Protein AF-A0A526R5G5-F1 (afdb_monomer_lite)

Sequence (79 aa):
MLTKNQLCALEKLEAASGPLSAYMLLDQLRERGFRAPLQVYRALDTLVKSGFVHRLESLNSFVACAEPHDHSHSMTAFA

Secondary structure (DSSP, 8-state):
---HHHHHHHHHHHS-SS-EEHHHHHHHHGGGT---HHHHHHHHHHHHHTTSEEEEGGGTEEEE--SSS----------

Radius of gyration: 12.05 Å; chains: 1; bounding box: 32×26×34 Å

Structure (mmCIF, N/CA/C/O backbone):
data_AF-A0A526R5G5-F1
#
_entry.id   AF-A0A526R5G5-F1
#
loop_
_atom_site.group_PDB
_atom_site.id
_atom_site.type_symbol
_atom_site.label_atom_id
_atom_site.label_alt_id
_atom_site.label_comp_id
_atom_site.label_asym_id
_atom_site.label_entity_id
_atom_site.label_seq_id
_atom_site.pdbx_PDB_ins_code
_atom_site.Cartn_x
_atom_site.Cartn_y
_atom_site.Cartn_z
_atom_site.occupancy
_atom_site.B_iso_or_equiv
_atom_site.auth_seq_id
_atom_site.auth_comp_id
_atom_site.auth_asym_id
_atom_site.auth_atom_id
_atom_site.pdbx_PDB_model_num
ATOM 1 N N . MET A 1 1 ? 5.225 -6.432 15.154 1.00 72.00 1 MET A N 1
ATOM 2 C CA . MET A 1 1 ? 3.748 -6.482 15.226 1.00 72.00 1 MET A CA 1
ATOM 3 C C . MET A 1 1 ? 3.188 -5.506 14.212 1.00 72.00 1 MET A C 1
ATOM 5 O O . MET A 1 1 ? 3.523 -4.330 14.299 1.00 72.00 1 MET A O 1
ATOM 9 N N . LEU A 1 2 ? 2.422 -5.990 13.232 1.00 82.31 2 LEU A N 1
ATOM 10 C CA . LEU A 1 2 ? 1.828 -5.138 12.199 1.00 82.31 2 LEU A CA 1
ATOM 11 C C . LEU A 1 2 ? 0.544 -4.482 12.726 1.00 82.31 2 LEU A C 1
ATOM 13 O O . LEU A 1 2 ? -0.260 -5.113 13.408 1.00 82.31 2 LEU A O 1
ATOM 17 N N . THR A 1 3 ? 0.351 -3.206 12.410 1.00 91.38 3 THR A N 1
ATOM 18 C CA . THR A 1 3 ? -0.899 -2.483 12.670 1.00 91.38 3 THR A CA 1
ATOM 19 C C . THR A 1 3 ? -1.956 -2.854 11.631 1.00 91.38 3 THR A C 1
ATOM 21 O O . THR A 1 3 ? -1.636 -3.315 10.535 1.00 91.38 3 THR A O 1
ATOM 24 N N . LYS A 1 4 ? -3.230 -2.564 11.922 1.00 90.69 4 LYS A N 1
ATOM 25 C CA . LYS A 1 4 ? -4.345 -2.806 10.989 1.00 90.69 4 LYS A CA 1
ATOM 26 C C . LYS A 1 4 ? -4.110 -2.192 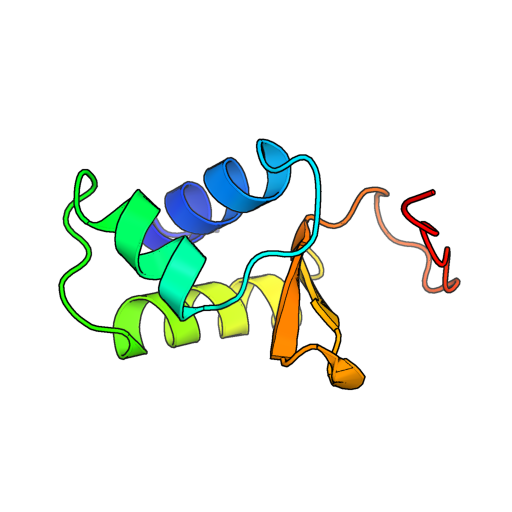9.601 1.00 90.69 4 LYS A C 1
ATOM 28 O O . LYS A 1 4 ? -4.417 -2.818 8.593 1.00 90.69 4 LYS A O 1
ATOM 33 N N . ASN A 1 5 ? -3.537 -0.989 9.544 1.00 91.25 5 ASN A N 1
ATOM 34 C CA . ASN A 1 5 ? -3.262 -0.301 8.282 1.00 91.25 5 ASN A CA 1
ATOM 35 C C . ASN A 1 5 ? -2.151 -0.989 7.478 1.00 91.25 5 ASN A C 1
ATOM 37 O O . ASN A 1 5 ? -2.248 -1.075 6.258 1.00 91.25 5 ASN A O 1
ATOM 41 N N . GLN A 1 6 ? -1.118 -1.496 8.153 1.00 93.38 6 GLN A N 1
ATOM 42 C CA . GLN A 1 6 ? -0.041 -2.241 7.499 1.00 93.38 6 GLN A CA 1
ATOM 43 C C . GLN A 1 6 ? -0.554 -3.574 6.949 1.00 93.38 6 GLN A C 1
ATOM 45 O O . GLN A 1 6 ? -0.257 -3.896 5.806 1.00 93.38 6 GLN A O 1
ATOM 50 N N . LEU A 1 7 ? -1.389 -4.287 7.710 1.00 93.38 7 LEU A N 1
ATOM 51 C CA . LEU A 1 7 ? -2.024 -5.526 7.248 1.00 93.38 7 LEU A CA 1
ATOM 52 C C . LEU A 1 7 ? -2.910 -5.292 6.023 1.00 93.38 7 LEU A C 1
ATOM 54 O O . LEU A 1 7 ? -2.765 -5.986 5.027 1.00 93.38 7 LEU A O 1
ATOM 58 N N . CYS A 1 8 ? -3.767 -4.266 6.046 1.00 94.50 8 CYS A N 1
ATOM 59 C CA . CYS A 1 8 ? -4.622 -3.965 4.895 1.00 94.50 8 CYS A CA 1
ATOM 60 C C . CYS A 1 8 ? -3.802 -3.646 3.635 1.00 94.50 8 CYS A C 1
ATOM 62 O O . CYS A 1 8 ? -4.170 -4.075 2.546 1.00 94.50 8 CYS A O 1
ATOM 64 N N . ALA A 1 9 ? -2.711 -2.885 3.775 1.00 94.06 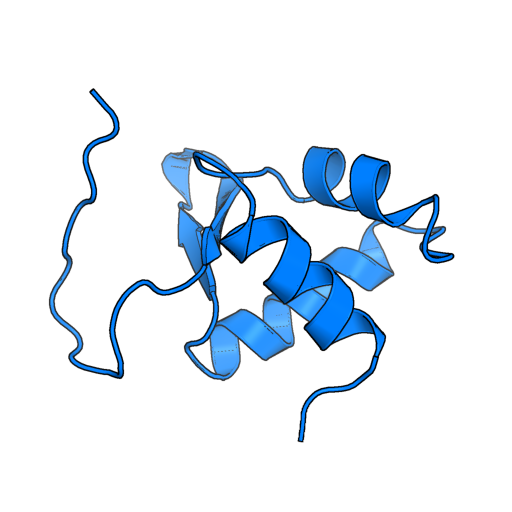9 ALA A N 1
ATOM 65 C CA . ALA A 1 9 ? -1.833 -2.563 2.655 1.00 94.06 9 ALA A CA 1
ATOM 66 C C . ALA A 1 9 ? -1.097 -3.802 2.123 1.00 94.06 9 ALA A C 1
ATOM 68 O O . ALA A 1 9 ? -1.018 -3.974 0.909 1.00 94.06 9 ALA A O 1
ATOM 69 N N . LEU A 1 10 ? -0.606 -4.667 3.015 1.00 94.56 10 LEU A N 1
ATOM 70 C CA . LEU A 1 10 ? 0.069 -5.909 2.647 1.00 94.56 10 LEU A CA 1
ATOM 71 C C . LEU A 1 10 ? -0.877 -6.872 1.919 1.00 94.56 10 LEU A C 1
ATOM 73 O O . LEU A 1 10 ? -0.563 -7.274 0.807 1.00 94.56 10 LEU A O 1
ATOM 77 N N . GLU A 1 11 ? -2.071 -7.130 2.464 1.00 94.06 11 GLU A N 1
ATOM 78 C CA . GLU A 1 11 ? -3.085 -7.995 1.836 1.00 94.06 11 GLU A CA 1
ATOM 79 C C . GLU A 1 11 ? -3.418 -7.550 0.404 1.00 94.06 11 GLU A C 1
ATOM 81 O O . GLU A 1 11 ? -3.610 -8.370 -0.492 1.00 94.06 11 GLU A O 1
ATOM 86 N N . LYS A 1 12 ? -3.499 -6.234 0.166 1.00 94.44 12 LYS A N 1
ATOM 87 C CA . LYS A 1 12 ? -3.771 -5.695 -1.172 1.00 94.44 12 LYS A CA 1
ATOM 88 C C . LYS A 1 12 ? -2.603 -5.874 -2.134 1.00 94.44 12 LYS A C 1
ATOM 90 O O . LYS A 1 12 ? -2.846 -6.079 -3.317 1.00 94.44 12 LYS A O 1
ATOM 95 N N . LEU A 1 13 ? -1.368 -5.799 -1.645 1.00 93.56 13 LEU A N 1
ATOM 96 C CA . LEU A 1 13 ? -0.176 -6.053 -2.452 1.00 93.56 13 LEU A CA 1
ATOM 97 C C . LEU A 1 13 ? 0.009 -7.546 -2.746 1.00 93.56 13 LEU A C 1
ATOM 99 O O . LEU A 1 13 ? 0.406 -7.882 -3.854 1.00 93.56 13 LEU A O 1
ATOM 103 N N . GLU A 1 14 ? -0.311 -8.425 -1.797 1.00 92.56 14 GLU A N 1
ATOM 104 C CA . GLU A 1 14 ? 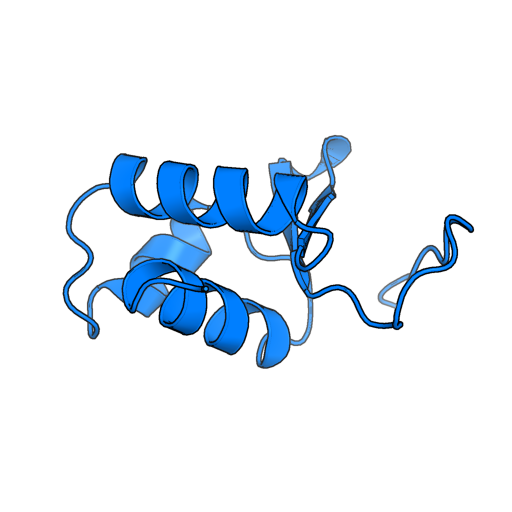-0.285 -9.884 -1.981 1.00 92.56 14 GLU A CA 1
ATOM 105 C C . GLU A 1 14 ? -1.365 -10.358 -2.963 1.00 92.56 14 GLU A C 1
ATOM 107 O O . GLU A 1 14 ? -1.130 -11.259 -3.763 1.00 92.56 14 GLU A O 1
ATOM 112 N N . ALA A 1 15 ? -2.544 -9.730 -2.938 1.00 91.44 15 ALA A N 1
ATOM 113 C CA . ALA A 1 15 ? -3.630 -10.030 -3.870 1.00 91.44 15 ALA A CA 1
ATOM 114 C C . ALA A 1 15 ? -3.432 -9.418 -5.271 1.00 91.44 15 ALA A C 1
ATOM 116 O O . ALA A 1 15 ? -4.194 -9.730 -6.189 1.00 91.44 15 ALA A O 1
ATOM 117 N N . ALA A 1 16 ? -2.463 -8.517 -5.448 1.00 90.25 16 ALA A N 1
ATOM 118 C CA . ALA A 1 16 ? -2.220 -7.862 -6.723 1.00 90.25 16 ALA A CA 1
ATOM 119 C C . ALA A 1 16 ? -1.414 -8.767 -7.661 1.00 90.25 16 ALA A C 1
ATOM 121 O O . ALA A 1 16 ? -0.375 -9.302 -7.294 1.00 90.25 16 ALA A O 1
ATOM 122 N N . SER A 1 17 ? -1.839 -8.872 -8.921 1.00 85.00 17 SER A N 1
ATOM 123 C CA . SER A 1 17 ? -1.104 -9.621 -9.954 1.00 85.00 17 SER A CA 1
ATOM 124 C C . SER A 1 17 ? 0.159 -8.907 -10.461 1.00 85.00 17 SER A C 1
ATOM 126 O O . SER A 1 17 ? 0.828 -9.416 -11.353 1.00 85.00 17 SER A O 1
ATOM 128 N N . GLY A 1 18 ? 0.475 -7.720 -9.936 1.00 88.00 18 GLY A N 1
ATOM 129 C CA . GLY A 1 18 ? 1.611 -6.909 -10.359 1.00 88.00 18 GLY A CA 1
ATOM 130 C C . GLY A 1 18 ? 1.855 -5.701 -9.450 1.00 88.00 18 GLY A C 1
ATOM 131 O O . GLY A 1 18 ? 1.133 -5.510 -8.466 1.00 88.00 18 GLY A O 1
ATOM 132 N N . PRO A 1 19 ? 2.864 -4.869 -9.766 1.00 93.50 19 PRO A N 1
ATOM 133 C CA . PRO A 1 19 ? 3.229 -3.718 -8.951 1.00 93.50 19 PRO A CA 1
ATOM 134 C C . PRO A 1 19 ? 2.099 -2.696 -8.839 1.00 93.50 19 PRO A C 1
ATOM 136 O O . PRO A 1 19 ? 1.508 -2.296 -9.842 1.00 93.50 19 PRO A O 1
ATOM 139 N N . LEU A 1 20 ? 1.845 -2.213 -7.622 1.00 96.06 20 LEU A N 1
ATOM 140 C CA . LEU A 1 20 ? 0.873 -1.150 -7.372 1.00 96.06 20 LEU A CA 1
ATOM 141 C C . LEU A 1 20 ? 1.571 0.148 -6.982 1.00 96.06 20 LEU A C 1
ATOM 143 O O . LEU A 1 20 ? 2.415 0.175 -6.087 1.00 96.06 20 LEU A O 1
ATOM 147 N N . SER A 1 21 ? 1.169 1.259 -7.597 1.00 95.50 21 SER A N 1
ATOM 148 C CA . SER A 1 21 ? 1.555 2.582 -7.103 1.00 95.50 21 SER A CA 1
ATOM 149 C C . SER A 1 21 ? 0.877 2.878 -5.760 1.00 95.50 21 SER A C 1
ATOM 151 O O . SER A 1 21 ? -0.200 2.356 -5.457 1.00 95.50 21 SER A O 1
ATOM 153 N N . ALA A 1 22 ? 1.456 3.782 -4.964 1.00 94.56 22 ALA A N 1
ATOM 154 C CA . ALA A 1 22 ? 0.854 4.202 -3.692 1.00 94.56 22 ALA A CA 1
ATOM 155 C C . ALA A 1 22 ? -0.563 4.788 -3.863 1.00 94.56 22 ALA A C 1
ATOM 157 O O . ALA A 1 22 ? -1.397 4.658 -2.970 1.00 94.56 22 ALA A O 1
ATOM 158 N N . TYR A 1 23 ? -0.849 5.410 -5.011 1.00 94.06 23 TYR A N 1
ATOM 159 C CA . TYR A 1 23 ? -2.161 5.985 -5.313 1.00 94.06 23 TYR A CA 1
ATOM 160 C C . TYR A 1 23 ? -3.186 4.924 -5.711 1.00 94.06 23 TYR A C 1
ATOM 162 O O . TYR A 1 23 ? -4.314 4.974 -5.228 1.00 94.06 23 TYR A O 1
ATOM 170 N N . MET A 1 24 ? -2.795 3.937 -6.524 1.00 94.44 24 MET A N 1
ATOM 171 C CA . MET A 1 24 ? -3.664 2.794 -6.833 1.00 94.44 24 MET A CA 1
ATOM 172 C C . MET A 1 24 ? -3.976 1.993 -5.570 1.00 94.44 24 MET A C 1
ATOM 174 O O . MET A 1 24 ? -5.121 1.614 -5.337 1.00 94.44 24 MET A O 1
ATOM 178 N N . LEU A 1 25 ? -2.970 1.795 -4.716 1.00 95.06 25 LEU A N 1
ATOM 179 C CA . LEU A 1 25 ? -3.154 1.151 -3.425 1.00 95.06 25 LEU A CA 1
ATOM 180 C C . LEU A 1 25 ? -4.072 1.976 -2.508 1.00 95.06 25 LEU A C 1
ATOM 182 O O . LEU A 1 25 ? -4.951 1.410 -1.865 1.00 95.06 25 LEU A O 1
ATOM 186 N N . LEU A 1 26 ? -3.918 3.307 -2.469 1.00 95.50 26 LEU A N 1
ATOM 187 C CA . LEU A 1 26 ? -4.814 4.188 -1.714 1.00 95.50 26 LEU A CA 1
ATOM 188 C C . LEU A 1 26 ? -6.265 4.019 -2.153 1.00 95.50 26 LEU A C 1
ATOM 190 O O . LEU A 1 26 ? -7.129 3.906 -1.289 1.00 95.50 26 LEU A O 1
ATOM 194 N N . ASP A 1 27 ? -6.525 4.008 -3.458 1.00 94.62 27 ASP A N 1
ATOM 195 C CA . ASP A 1 27 ? -7.881 3.905 -3.992 1.00 94.62 27 ASP A CA 1
ATOM 196 C C . ASP A 1 27 ? -8.564 2.608 -3.534 1.00 94.62 27 ASP A C 1
ATOM 198 O O . ASP A 1 27 ? -9.655 2.641 -2.966 1.00 94.62 27 ASP A O 1
ATOM 202 N N . GLN A 1 28 ? -7.846 1.484 -3.604 1.00 93.44 28 GLN A N 1
ATOM 203 C CA . GLN A 1 28 ? -8.3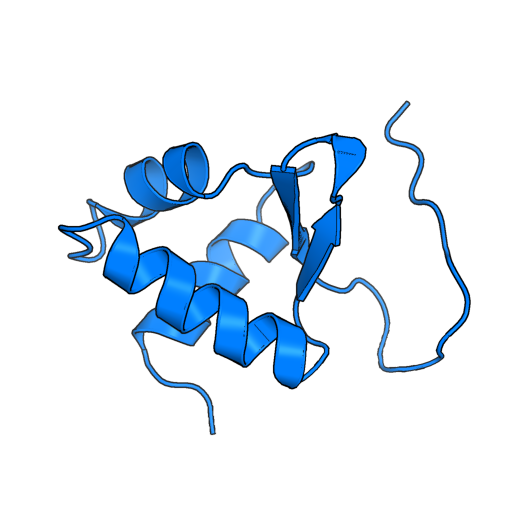22 0.187 -3.108 1.00 93.44 28 GLN A CA 1
ATOM 204 C C . GLN A 1 28 ? -8.485 0.121 -1.580 1.00 93.44 28 GLN A C 1
ATOM 206 O O . GLN A 1 28 ? -9.233 -0.712 -1.063 1.00 93.44 28 GLN A O 1
ATOM 211 N N . LEU A 1 29 ? -7.758 0.956 -0.836 1.00 94.19 29 LEU A N 1
ATOM 212 C CA . LEU A 1 29 ? -7.810 1.009 0.625 1.00 94.19 29 LEU A CA 1
ATOM 213 C C . LEU A 1 29 ? -8.838 2.015 1.159 1.00 94.19 29 LEU A C 1
ATOM 215 O O . LEU A 1 29 ? -9.102 2.018 2.368 1.00 94.19 29 LEU A O 1
ATOM 219 N N . ARG A 1 30 ? -9.455 2.841 0.302 1.00 93.88 30 ARG A N 1
ATOM 220 C CA . ARG A 1 30 ? -10.502 3.795 0.714 1.00 93.88 30 ARG A CA 1
ATOM 221 C C . ARG A 1 30 ? -11.683 3.099 1.376 1.00 93.88 30 ARG A C 1
ATOM 223 O O . ARG A 1 30 ? -12.141 3.550 2.424 1.00 93.88 30 ARG A O 1
ATOM 230 N N . GLU A 1 31 ? -12.098 1.954 0.838 1.00 89.12 31 GLU A N 1
ATOM 231 C CA . GLU A 1 31 ? -13.165 1.116 1.407 1.00 89.12 31 GLU A CA 1
ATOM 232 C C . GLU A 1 31 ? -12.823 0.599 2.812 1.00 89.12 31 GLU A C 1
ATOM 234 O O . GLU A 1 31 ? -13.707 0.356 3.631 1.00 89.12 31 GLU A O 1
ATOM 239 N N . ARG A 1 32 ? -11.527 0.488 3.132 1.00 88.19 32 ARG A N 1
ATOM 240 C CA . ARG A 1 32 ? -11.032 0.096 4.459 1.00 88.19 32 ARG A CA 1
ATOM 241 C C . ARG A 1 32 ? -10.760 1.285 5.388 1.00 88.19 32 ARG A C 1
ATOM 243 O O . ARG A 1 32 ? -10.229 1.097 6.483 1.00 88.19 32 ARG A O 1
ATOM 250 N N . GLY A 1 33 ? -11.150 2.497 4.986 1.00 89.44 33 GLY A N 1
ATOM 251 C CA . GLY A 1 33 ? -11.102 3.708 5.809 1.00 89.44 33 GLY A CA 1
ATOM 252 C C . GLY A 1 33 ? -9.857 4.577 5.624 1.00 89.44 33 GLY A C 1
ATOM 253 O O . GLY A 1 33 ? -9.668 5.525 6.391 1.00 89.44 33 GLY A O 1
ATOM 254 N N . PHE A 1 34 ? -9.012 4.300 4.625 1.00 92.50 34 PHE A N 1
ATOM 255 C CA . PHE A 1 34 ? -7.898 5.188 4.287 1.00 92.50 34 PHE A CA 1
ATOM 256 C C . PHE A 1 34 ? -8.422 6.456 3.611 1.00 92.50 34 PHE A C 1
ATOM 258 O O . PHE A 1 34 ? -9.223 6.401 2.682 1.00 92.50 34 PHE A O 1
ATOM 265 N N . ARG A 1 35 ? -7.960 7.616 4.079 1.00 90.25 35 ARG A N 1
ATOM 266 C CA . ARG A 1 35 ? -8.421 8.930 3.602 1.00 90.25 35 ARG A CA 1
ATOM 267 C C . ARG A 1 35 ? -7.315 9.767 2.977 1.00 90.25 35 ARG A C 1
ATOM 269 O O . ARG A 1 35 ? -7.610 10.619 2.148 1.00 90.25 35 ARG A O 1
ATOM 276 N N . ALA A 1 36 ? -6.059 9.537 3.357 1.00 92.81 36 ALA A N 1
ATOM 277 C CA . ALA A 1 36 ? -4.934 10.348 2.908 1.00 92.81 36 ALA A CA 1
ATOM 278 C C . ALA A 1 36 ? -3.776 9.488 2.374 1.00 92.81 36 ALA A C 1
ATOM 280 O O . ALA A 1 36 ? -3.442 8.478 3.003 1.00 92.81 36 ALA A O 1
ATOM 281 N N . PRO A 1 37 ? -3.081 9.928 1.303 1.00 92.19 37 PRO A N 1
ATOM 282 C CA . PRO A 1 37 ? -1.890 9.247 0.787 1.00 92.19 37 PRO A CA 1
ATOM 283 C C . PRO A 1 37 ? -0.834 8.985 1.865 1.00 92.19 37 PRO A C 1
ATOM 285 O O . PRO A 1 37 ? -0.233 7.916 1.904 1.00 92.19 37 PRO A O 1
ATOM 288 N N . LEU A 1 38 ? -0.659 9.921 2.805 1.00 93.75 38 LEU A N 1
ATOM 289 C CA . LEU A 1 38 ? 0.305 9.793 3.901 1.00 93.75 38 LEU A CA 1
ATOM 290 C C . LEU A 1 38 ? 0.087 8.529 4.752 1.00 93.75 38 LEU A C 1
ATOM 292 O O . LEU A 1 38 ? 1.056 7.959 5.248 1.00 93.75 38 LEU A O 1
ATOM 296 N N . GLN A 1 39 ? -1.157 8.066 4.920 1.00 94.75 39 GLN A N 1
ATOM 297 C CA . GLN A 1 39 ? -1.443 6.836 5.669 1.00 94.75 39 GLN A CA 1
ATOM 298 C C . GLN A 1 39 ? -0.894 5.601 4.948 1.00 94.75 39 GLN A C 1
ATOM 300 O O . GLN A 1 39 ? -0.361 4.703 5.598 1.00 94.75 39 GLN A O 1
ATOM 305 N N . VAL A 1 40 ? -0.987 5.586 3.616 1.00 95.12 40 VAL A N 1
ATOM 306 C CA . VAL A 1 40 ? -0.441 4.518 2.772 1.00 95.12 40 VAL A CA 1
ATOM 307 C C . VAL A 1 40 ? 1.080 4.558 2.811 1.00 95.12 40 VAL A C 1
ATOM 309 O O . VAL A 1 40 ? 1.696 3.548 3.127 1.00 95.12 40 VAL A O 1
ATOM 312 N N . TYR A 1 41 ? 1.690 5.730 2.615 1.00 94.19 41 TYR A N 1
ATOM 313 C CA . TYR A 1 41 ? 3.148 5.869 2.686 1.00 94.19 41 TYR A CA 1
ATOM 314 C C . TYR A 1 41 ? 3.724 5.453 4.045 1.00 94.19 41 TYR A C 1
ATOM 316 O O . TYR A 1 41 ? 4.749 4.783 4.083 1.00 94.19 41 TYR A O 1
ATOM 324 N N . ARG A 1 42 ? 3.057 5.770 5.164 1.00 94.81 42 ARG A N 1
ATOM 325 C CA . ARG A 1 42 ? 3.487 5.317 6.503 1.00 94.81 42 ARG A CA 1
ATOM 326 C C . ARG A 1 42 ? 3.403 3.799 6.674 1.00 94.81 42 ARG A C 1
ATOM 328 O O . ARG A 1 42 ? 4.279 3.203 7.301 1.00 94.81 42 ARG A O 1
ATOM 335 N N . ALA A 1 43 ? 2.350 3.176 6.145 1.00 94.94 43 ALA A N 1
ATOM 336 C CA . ALA A 1 43 ? 2.212 1.725 6.167 1.00 94.94 43 ALA A CA 1
ATOM 337 C C . ALA A 1 43 ? 3.308 1.064 5.317 1.00 94.94 43 ALA A C 1
ATOM 339 O O . ALA A 1 43 ? 4.026 0.20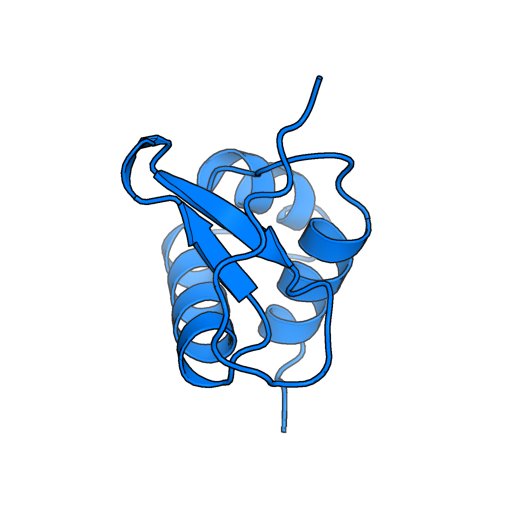3 5.822 1.00 94.94 43 ALA A O 1
ATOM 340 N N . LEU A 1 44 ? 3.483 1.533 4.079 1.00 95.19 44 LEU A N 1
ATOM 341 C CA . LEU A 1 44 ? 4.500 1.053 3.145 1.00 95.19 44 LEU A CA 1
ATOM 342 C C . LEU A 1 44 ? 5.917 1.216 3.697 1.00 95.19 44 LEU A C 1
ATOM 344 O O . LEU A 1 44 ? 6.681 0.264 3.644 1.00 95.19 44 LEU A O 1
ATOM 348 N N . ASP A 1 45 ? 6.256 2.359 4.295 1.00 94.75 45 ASP A N 1
ATOM 349 C CA . ASP A 1 45 ? 7.576 2.589 4.901 1.00 94.75 45 ASP A CA 1
ATOM 350 C C . ASP A 1 45 ? 7.896 1.550 5.987 1.00 94.75 45 ASP A C 1
ATOM 352 O O . ASP A 1 45 ? 9.000 1.012 6.037 1.00 94.75 45 ASP A O 1
ATOM 356 N N . THR A 1 46 ? 6.910 1.187 6.816 1.00 94.19 46 THR A N 1
ATOM 357 C CA . THR A 1 46 ? 7.120 0.138 7.827 1.00 94.19 46 THR A CA 1
ATOM 358 C C . THR A 1 46 ? 7.261 -1.242 7.190 1.00 94.19 46 THR A C 1
ATOM 360 O O . THR A 1 46 ? 8.113 -2.024 7.611 1.00 94.19 46 THR A O 1
ATOM 363 N N . LEU A 1 47 ? 6.434 -1.553 6.189 1.00 94.00 47 LEU A N 1
ATOM 364 C CA . LEU A 1 47 ? 6.463 -2.844 5.498 1.00 94.00 47 LEU A CA 1
ATOM 365 C C . LEU A 1 47 ? 7.782 -3.050 4.747 1.00 94.00 47 LEU A C 1
ATOM 367 O O . LEU A 1 47 ? 8.361 -4.128 4.839 1.00 94.00 47 LEU A O 1
ATOM 371 N N . VAL A 1 48 ? 8.290 -2.004 4.093 1.00 93.69 48 VAL A N 1
ATOM 372 C CA . VAL A 1 48 ? 9.593 -1.996 3.417 1.00 93.69 48 VAL A CA 1
ATOM 373 C C . VAL A 1 48 ? 10.724 -2.191 4.422 1.00 93.69 48 VAL A C 1
ATOM 375 O O . VAL A 1 48 ? 11.550 -3.080 4.247 1.00 93.69 48 VAL A O 1
ATOM 378 N N . LYS A 1 49 ? 10.729 -1.433 5.527 1.00 92.06 49 LYS A N 1
ATOM 379 C CA . LYS A 1 49 ? 11.727 -1.596 6.602 1.00 92.06 49 LYS A CA 1
ATOM 380 C C . LYS A 1 49 ? 11.720 -2.988 7.231 1.00 92.06 49 LYS A C 1
ATOM 382 O O . LYS A 1 49 ? 12.741 -3.421 7.749 1.00 92.06 49 LYS A O 1
ATOM 387 N N . SER A 1 50 ? 10.572 -3.658 7.212 1.00 90.19 50 SER A N 1
ATOM 388 C CA . SER A 1 50 ? 10.399 -4.994 7.786 1.00 90.19 50 SER A CA 1
ATOM 389 C C . SER A 1 50 ? 10.616 -6.125 6.775 1.00 90.19 50 SER A C 1
ATOM 391 O O . SER A 1 50 ? 10.497 -7.281 7.163 1.00 90.19 50 SER A O 1
ATOM 393 N N . GLY A 1 51 ? 10.892 -5.814 5.502 1.00 90.50 51 GLY A N 1
ATOM 394 C CA . GLY A 1 51 ? 11.122 -6.810 4.448 1.00 90.50 51 GLY A CA 1
ATOM 395 C C . GLY A 1 51 ? 9.861 -7.445 3.844 1.00 90.50 51 GLY A C 1
ATOM 396 O O . GLY A 1 51 ? 9.975 -8.340 3.017 1.00 90.50 51 GLY A O 1
ATOM 397 N N . PHE A 1 52 ? 8.657 -6.985 4.201 1.00 91.69 52 PHE A N 1
ATOM 398 C CA . PHE A 1 52 ? 7.399 -7.543 3.675 1.00 91.69 52 PHE A CA 1
ATOM 399 C C . PHE A 1 52 ? 7.019 -7.005 2.290 1.00 91.69 52 PHE A C 1
ATOM 401 O O . PHE A 1 52 ? 6.211 -7.609 1.590 1.00 91.69 52 PHE A O 1
ATOM 408 N N . VAL A 1 53 ? 7.553 -5.845 1.901 1.00 93.44 53 VAL A N 1
ATOM 409 C CA . VAL A 1 53 ? 7.231 -5.160 0.641 1.00 93.44 53 VAL A CA 1
ATOM 410 C C . VAL A 1 53 ? 8.510 -4.621 0.017 1.00 93.44 53 VAL A C 1
ATOM 412 O O . VAL A 1 53 ? 9.336 -4.031 0.711 1.00 93.44 53 VAL A O 1
ATOM 415 N N . HIS A 1 54 ? 8.639 -4.743 -1.301 1.00 93.19 54 HIS A N 1
ATOM 416 C CA . HIS A 1 54 ? 9.703 -4.103 -2.068 1.00 93.19 54 HIS A CA 1
ATOM 417 C C . HIS A 1 54 ? 9.167 -2.914 -2.855 1.00 93.19 54 HIS A C 1
ATOM 419 O O . HIS A 1 54 ? 8.073 -2.959 -3.422 1.00 93.19 54 HIS A O 1
ATOM 425 N N . ARG A 1 55 ? 9.964 -1.844 -2.908 1.00 93.81 55 ARG A N 1
ATOM 426 C CA . ARG A 1 55 ? 9.701 -0.687 -3.759 1.00 93.81 55 ARG A CA 1
ATOM 427 C C . ARG A 1 55 ? 10.489 -0.814 -5.058 1.00 93.81 55 ARG A C 1
ATOM 429 O O . ARG A 1 55 ? 11.705 -0.968 -5.047 1.00 93.81 55 ARG A O 1
ATOM 436 N N . LEU A 1 56 ? 9.782 -0.712 -6.173 1.00 92.88 56 LEU A N 1
ATOM 437 C CA . LEU A 1 56 ? 10.339 -0.620 -7.514 1.00 92.88 56 LEU A CA 1
ATOM 438 C C . LEU A 1 56 ? 10.517 0.862 -7.852 1.00 92.88 56 LEU A C 1
ATOM 440 O O . LEU A 1 56 ? 9.570 1.529 -8.274 1.00 92.88 56 LEU A O 1
ATOM 444 N N . GLU A 1 57 ? 11.723 1.384 -7.630 1.00 90.06 57 GLU A N 1
ATOM 445 C CA . GLU A 1 57 ? 12.032 2.816 -7.776 1.00 90.06 57 GLU A CA 1
ATOM 446 C C . GLU A 1 57 ? 11.765 3.341 -9.197 1.00 90.06 57 GLU A C 1
ATOM 448 O O . GLU A 1 57 ? 11.209 4.425 -9.355 1.00 90.06 57 GLU A O 1
ATOM 453 N N . SER A 1 58 ? 12.057 2.546 -10.234 1.00 92.12 58 SER A N 1
ATOM 454 C CA . SER A 1 58 ? 11.824 2.917 -11.641 1.00 92.12 58 SER A CA 1
ATOM 455 C C . SER A 1 58 ? 10.346 3.123 -11.991 1.00 92.12 58 SER A C 1
ATOM 457 O O . SER A 1 58 ? 10.029 3.918 -12.871 1.00 92.12 58 SER A O 1
ATOM 459 N N . LEU A 1 59 ? 9.444 2.427 -11.294 1.00 89.75 59 LEU A N 1
ATOM 460 C CA . LEU A 1 59 ? 7.994 2.479 -11.512 1.00 89.75 59 LEU A CA 1
ATOM 461 C C . LEU A 1 59 ? 7.259 3.245 -10.407 1.00 89.75 59 LEU A C 1
ATOM 463 O O . LEU A 1 59 ? 6.030 3.325 -10.426 1.00 89.75 59 LEU A O 1
ATOM 467 N N . ASN A 1 60 ? 7.991 3.746 -9.405 1.00 91.62 60 ASN A N 1
ATOM 468 C CA . ASN A 1 60 ? 7.445 4.310 -8.171 1.00 91.62 60 ASN A CA 1
ATOM 469 C C . ASN A 1 60 ? 6.294 3.459 -7.58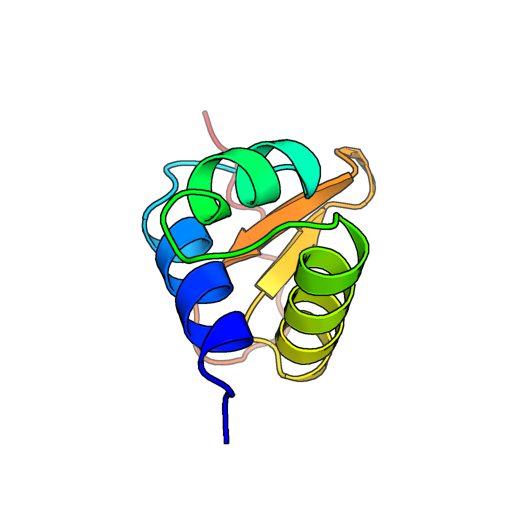3 1.00 91.62 60 ASN A C 1
ATOM 471 O O . ASN A 1 60 ? 5.247 3.975 -7.176 1.00 91.62 60 ASN A O 1
ATOM 475 N N . SER A 1 61 ? 6.482 2.138 -7.606 1.00 95.31 61 SER A N 1
ATOM 476 C CA . SER A 1 61 ? 5.456 1.135 -7.297 1.00 95.31 61 SER A CA 1
ATOM 477 C C . SER A 1 61 ? 5.960 0.121 -6.276 1.00 95.31 61 SER A C 1
ATOM 479 O O . SER A 1 61 ? 7.147 0.080 -5.964 1.00 95.31 61 SER A O 1
ATOM 481 N N . PHE A 1 62 ? 5.051 -0.674 -5.726 1.00 95.12 62 PHE A N 1
ATOM 482 C CA . PHE A 1 62 ? 5.300 -1.573 -4.607 1.00 95.12 62 PHE A CA 1
ATOM 483 C C . PHE A 1 62 ? 4.787 -2.975 -4.930 1.00 95.12 62 PHE A C 1
ATOM 485 O O . PHE A 1 62 ? 3.761 -3.120 -5.596 1.00 95.12 62 PHE A O 1
ATOM 492 N N . VAL A 1 63 ? 5.493 -3.991 -4.440 1.00 94.44 63 VAL A N 1
ATOM 493 C CA . VAL A 1 63 ? 5.124 -5.411 -4.548 1.00 94.44 63 VAL A CA 1
ATOM 494 C C . VAL A 1 63 ? 5.296 -6.089 -3.194 1.00 94.44 63 VAL A C 1
ATOM 496 O O . VAL A 1 63 ? 6.213 -5.741 -2.447 1.00 94.44 63 VAL A O 1
ATOM 499 N N . ALA A 1 64 ? 4.425 -7.042 -2.862 1.00 93.62 64 ALA A N 1
ATOM 500 C CA . ALA A 1 64 ? 4.644 -7.901 -1.703 1.00 93.62 64 ALA A CA 1
ATOM 501 C C . ALA A 1 64 ? 5.891 -8.772 -1.929 1.00 93.62 64 ALA A C 1
ATOM 503 O O . ALA A 1 64 ? 6.195 -9.157 -3.060 1.00 93.62 64 ALA A O 1
ATOM 504 N N . CYS A 1 65 ? 6.637 -9.044 -0.863 1.00 88.75 65 CYS A N 1
ATOM 505 C CA . CYS A 1 65 ? 7.772 -9.956 -0.924 1.00 88.75 65 CYS A CA 1
ATOM 506 C C . CYS A 1 65 ? 7.270 -11.391 -1.147 1.00 88.75 65 CYS A C 1
ATOM 508 O O . CYS A 1 65 ? 6.377 -11.849 -0.438 1.00 88.75 65 CYS A O 1
ATOM 510 N N . ALA A 1 66 ? 7.827 -12.088 -2.140 1.00 70.44 66 ALA A N 1
ATOM 511 C CA . ALA A 1 66 ? 7.398 -13.435 -2.520 1.00 70.44 66 ALA A CA 1
ATOM 512 C C . ALA A 1 66 ? 8.131 -14.558 -1.760 1.00 70.44 66 ALA A C 1
ATOM 514 O O . ALA A 1 66 ? 7.744 -15.717 -1.885 1.00 70.44 66 ALA A O 1
ATOM 515 N N . GLU A 1 67 ? 9.173 -14.247 -0.980 1.00 58.28 67 GLU A N 1
ATOM 516 C CA . GLU A 1 67 ? 10.062 -15.262 -0.406 1.00 58.28 67 GLU A CA 1
ATOM 517 C C . GLU A 1 67 ? 10.524 -14.878 1.014 1.00 58.28 67 GLU A C 1
ATOM 519 O O . GLU A 1 67 ? 10.819 -13.707 1.276 1.00 58.28 67 GLU A O 1
ATOM 524 N N . PRO A 1 68 ? 10.587 -15.827 1.969 1.00 46.44 68 PRO A N 1
ATOM 525 C CA . PRO A 1 68 ? 11.081 -15.548 3.307 1.00 46.44 68 PRO A CA 1
ATOM 526 C C . PRO A 1 68 ? 12.602 -15.378 3.258 1.00 46.44 68 PRO A C 1
ATOM 528 O O . PRO A 1 68 ? 13.343 -16.348 3.332 1.00 46.44 68 PRO A O 1
ATOM 531 N N . HIS A 1 69 ? 13.026 -14.121 3.134 1.00 52.56 69 HIS A N 1
ATOM 532 C CA . HIS A 1 69 ? 14.386 -13.618 3.338 1.00 52.56 69 HIS A CA 1
ATOM 533 C C . HIS A 1 69 ? 15.512 -14.508 2.787 1.00 52.56 69 HIS A C 1
ATOM 535 O O . HIS A 1 69 ? 16.176 -15.222 3.536 1.00 52.56 69 HIS A O 1
ATOM 541 N N . ASP A 1 70 ? 15.851 -14.303 1.516 1.00 43.22 70 ASP A N 1
ATOM 542 C CA . ASP A 1 70 ? 17.260 -14.175 1.162 1.00 43.22 70 ASP A CA 1
ATOM 543 C C . ASP A 1 70 ? 17.430 -13.004 0.191 1.00 43.22 70 ASP A C 1
ATOM 545 O O . ASP A 1 70 ? 16.627 -12.795 -0.720 1.00 43.22 70 ASP A O 1
ATOM 549 N N . HIS A 1 71 ? 18.436 -12.171 0.434 1.00 47.66 71 HIS A N 1
ATOM 550 C CA . HIS A 1 71 ? 18.690 -10.931 -0.300 1.00 47.66 71 HIS A CA 1
ATOM 551 C C . HIS A 1 71 ? 19.304 -11.215 -1.678 1.00 47.66 71 HIS A C 1
ATOM 553 O O . HIS A 1 71 ? 20.414 -10.782 -1.984 1.00 47.66 71 HIS A O 1
ATOM 559 N N . SER A 1 72 ? 18.569 -11.917 -2.535 1.00 41.06 72 SER A N 1
ATOM 560 C CA . SER A 1 72 ? 18.949 -12.167 -3.921 1.00 41.06 72 SER A CA 1
ATOM 561 C C . SER A 1 72 ? 17.820 -11.701 -4.825 1.00 41.06 72 SER A C 1
ATOM 563 O O . SER A 1 72 ? 16.715 -12.223 -4.786 1.00 41.06 72 SER A O 1
ATOM 565 N N . HIS A 1 73 ? 18.101 -10.663 -5.607 1.00 45.34 73 HIS A N 1
ATOM 566 C CA . HIS A 1 73 ? 17.206 -10.042 -6.576 1.00 45.34 73 HIS A CA 1
ATOM 567 C C . HIS A 1 73 ? 16.560 -11.074 -7.519 1.00 45.34 73 HIS A C 1
ATOM 569 O O . HIS A 1 73 ? 17.064 -11.314 -8.616 1.00 45.34 73 HIS A O 1
ATOM 575 N N . SER A 1 74 ? 15.413 -11.639 -7.146 1.00 42.16 74 SER A N 1
ATOM 576 C CA . SER A 1 74 ? 14.525 -12.261 -8.118 1.00 42.16 74 SER A CA 1
ATOM 577 C C . SER A 1 74 ? 13.740 -11.136 -8.774 1.00 42.16 74 SER A C 1
ATOM 579 O O . SER A 1 74 ? 12.772 -10.604 -8.231 1.00 42.16 74 SER A O 1
ATOM 581 N N . MET A 1 75 ? 14.235 -10.687 -9.927 1.00 50.25 75 MET A N 1
ATOM 582 C CA . MET A 1 75 ? 13.422 -9.909 -10.848 1.00 50.25 75 MET A CA 1
ATOM 583 C C . MET A 1 75 ? 12.283 -10.819 -11.297 1.00 50.25 75 MET A C 1
ATOM 585 O O . MET A 1 75 ? 12.432 -11.577 -12.255 1.00 50.25 75 MET A O 1
ATOM 589 N N . THR A 1 76 ? 11.145 -10.755 -10.611 1.00 49.38 76 THR A N 1
ATOM 590 C CA . THR A 1 76 ? 9.898 -11.292 -11.142 1.00 49.38 76 THR A CA 1
ATOM 591 C C . THR A 1 76 ? 9.538 -10.426 -12.347 1.00 49.38 76 THR A C 1
ATOM 593 O O . THR A 1 76 ? 8.926 -9.366 -12.226 1.00 49.38 76 THR A O 1
ATOM 596 N N . ALA A 1 77 ? 10.043 -10.814 -13.517 1.00 42.28 77 ALA A N 1
ATOM 597 C CA . ALA A 1 77 ? 9.665 -10.229 -14.787 1.00 42.28 77 ALA A CA 1
ATOM 598 C C . ALA A 1 77 ? 8.208 -10.622 -15.042 1.00 42.28 77 ALA A C 1
ATOM 600 O O . ALA A 1 77 ? 7.905 -11.782 -15.310 1.00 42.28 77 ALA A O 1
ATOM 601 N N . PHE A 1 78 ? 7.302 -9.660 -14.898 1.00 52.22 78 PHE A N 1
ATOM 602 C CA . PHE A 1 78 ? 5.930 -9.800 -15.365 1.00 52.22 78 PHE A CA 1
ATOM 603 C C . PHE A 1 78 ? 5.985 -9.790 -16.900 1.00 52.22 78 PHE A C 1
ATOM 605 O O . PHE A 1 78 ? 6.320 -8.761 -17.490 1.00 52.22 78 PHE A O 1
ATOM 612 N N . ALA A 1 79 ? 5.782 -10.960 -17.511 1.00 37.56 79 ALA A N 1
ATOM 613 C CA . ALA A 1 79 ? 5.646 -11.148 -18.956 1.00 37.56 79 ALA A CA 1
ATOM 614 C C . ALA A 1 79 ? 4.195 -10.935 -19.400 1.00 37.56 79 ALA A C 1
ATOM 616 O O . ALA A 1 79 ? 3.287 -11.272 -18.605 1.00 37.56 79 ALA A O 1
#

pLDDT: mean 84.59, std 17.4, range [37.56, 96.06]

Foldseek 3Di:
DADPLLVLLLVVQAPDPDWAALVNSQVVCVVVPRDDSVSSVVSVVVCVVVQQKDQDPVVNTIHGDPDDDDPDDPPPPPD